Protein AF-A0A1V6LV37-F1 (afdb_monomer_lite)

Foldseek 3Di:
DKWFWDPPDDDPFKTKTADDDDDQPPERIKIWGADPVPDPDPAGTFIWYDDPNDTDDGQWGWHDDPDNQKTWTDGPVQQKIKIWGQDPVNRMIDIDIGGRDGDPPVNVVCVVCVVVD

Secondary structure (DSSP, 8-state):
-EEEE--SS--SSEEEEEEEES--SS-SEEEEEE--S-SSS--SEEEEEEETTEEPSP-EEEEE-SSTTEEEEEETTTTEEEEEEEEGGGTEEEEEEETT---S-HHHHHHHGGGG-

Organism: NCBI:txid1929488

pLDDT: mean 93.56, std 4.83, range [74.06, 97.62]

Sequence (117 aa):
MNYNLNTERLFKSTRHYDLQKGLPILSDKLNISLNQNCSKANYTYSLKIRDNNKWSKQITGLFPTYDANIFFGDTEGKKNLIIFRFLENGYKLKVYFFREFYTRKLVAFLRAFKAYY

Structure (mmCIF, N/CA/C/O backbone):
data_AF-A0A1V6LV37-F1
#
_entry.id   AF-A0A1V6LV37-F1
#
loop_
_atom_site.group_PDB
_atom_site.id
_atom_site.type_symbol
_atom_site.label_atom_id
_atom_site.label_alt_id
_atom_site.label_comp_id
_atom_site.label_asym_id
_atom_site.label_entity_id
_atom_site.label_seq_id
_atom_site.pdbx_PDB_ins_code
_atom_site.Cartn_x
_atom_site.Cartn_y
_atom_site.Cartn_z
_atom_site.occupancy
_atom_site.B_iso_or_equiv
_atom_site.auth_seq_id
_atom_site.auth_comp_id
_atom_site.auth_asym_id
_atom_site.auth_atom_id
_atom_site.pdbx_PDB_model_num
ATOM 1 N N . MET A 1 1 ? -9.274 -5.060 -3.187 1.00 95.69 1 MET A N 1
ATOM 2 C CA . MET A 1 1 ? -9.975 -3.758 -3.157 1.00 95.69 1 MET A CA 1
ATOM 3 C C . MET A 1 1 ? -9.477 -2.926 -4.324 1.00 95.69 1 MET A C 1
ATOM 5 O O . MET A 1 1 ? -8.284 -2.976 -4.603 1.00 95.69 1 MET A O 1
ATOM 9 N N . ASN A 1 2 ? -10.359 -2.209 -5.015 1.00 95.25 2 ASN A N 1
ATOM 10 C CA . ASN A 1 2 ? -10.004 -1.333 -6.131 1.00 95.25 2 ASN A CA 1
ATOM 11 C C . ASN A 1 2 ? -10.401 0.097 -5.784 1.00 95.25 2 ASN A C 1
ATOM 13 O O . ASN A 1 2 ? -11.546 0.327 -5.395 1.00 95.25 2 ASN A O 1
ATOM 17 N N . TYR A 1 3 ? -9.474 1.027 -5.962 1.00 97.19 3 TYR A N 1
ATOM 18 C CA . TYR A 1 3 ? -9.669 2.443 -5.706 1.00 97.19 3 TYR A CA 1
ATOM 19 C C . TYR A 1 3 ? -9.343 3.267 -6.954 1.00 97.19 3 TYR A C 1
ATOM 21 O O . TYR A 1 3 ? -8.479 2.881 -7.746 1.00 97.19 3 TYR A O 1
ATOM 29 N N . ASN A 1 4 ? -9.987 4.426 -7.074 1.00 96.81 4 ASN A N 1
ATOM 30 C CA . ASN A 1 4 ? -9.684 5.436 -8.086 1.00 96.81 4 ASN A CA 1
ATOM 31 C C . ASN A 1 4 ? -9.088 6.673 -7.425 1.00 96.81 4 ASN A C 1
ATOM 33 O O . ASN A 1 4 ? -9.456 7.021 -6.305 1.00 96.81 4 ASN A O 1
ATOM 37 N N . LEU A 1 5 ? -8.167 7.329 -8.123 1.00 94.56 5 LEU A N 1
ATOM 38 C CA . LEU A 1 5 ? -7.604 8.603 -7.709 1.00 94.56 5 LEU A CA 1
ATOM 39 C C . LEU A 1 5 ? -8.718 9.651 -7.633 1.00 94.56 5 LEU A C 1
ATOM 41 O O . LEU A 1 5 ? -9.456 9.853 -8.595 1.00 94.56 5 LEU A O 1
ATOM 45 N N . ASN A 1 6 ? -8.799 10.344 -6.506 1.00 93.06 6 ASN A N 1
ATOM 46 C CA . ASN A 1 6 ? -9.629 11.524 -6.360 1.00 93.06 6 ASN A CA 1
ATOM 47 C C . ASN A 1 6 ? -8.946 12.703 -7.068 1.00 93.06 6 ASN A C 1
ATOM 49 O O . ASN A 1 6 ? -7.866 13.144 -6.665 1.00 93.06 6 ASN A O 1
ATOM 53 N N . THR A 1 7 ? -9.574 13.202 -8.130 1.00 89.62 7 THR A N 1
ATOM 54 C CA . THR A 1 7 ? -9.039 14.286 -8.965 1.00 89.62 7 THR A CA 1
ATOM 55 C C . THR A 1 7 ? -9.531 15.673 -8.561 1.00 89.62 7 THR A C 1
ATOM 57 O O . THR A 1 7 ? -9.043 16.656 -9.109 1.00 89.62 7 THR A O 1
ATOM 60 N N . GLU A 1 8 ? -10.458 15.788 -7.604 1.00 86.44 8 GLU A N 1
ATOM 61 C CA . GLU A 1 8 ? -10.983 17.085 -7.148 1.00 86.44 8 GLU A CA 1
ATOM 62 C C . GLU A 1 8 ? -9.899 17.925 -6.466 1.00 86.44 8 GLU A C 1
ATOM 64 O O . GLU A 1 8 ? -9.922 19.155 -6.504 1.00 86.44 8 GLU A O 1
ATOM 69 N N . ARG A 1 9 ? -8.936 17.258 -5.818 1.00 79.31 9 ARG A N 1
ATOM 70 C CA . ARG A 1 9 ? -7.791 17.893 -5.162 1.00 79.31 9 ARG A CA 1
ATOM 71 C C . ARG A 1 9 ? -6.522 17.110 -5.445 1.00 79.31 9 ARG A C 1
ATOM 73 O O . ARG A 1 9 ? -6.224 16.116 -4.783 1.00 79.31 9 ARG A O 1
ATOM 80 N N . LEU A 1 10 ? -5.760 17.597 -6.416 1.00 81.94 10 LEU A N 1
ATOM 81 C CA . LEU A 1 10 ? -4.458 17.052 -6.772 1.00 81.94 10 LEU A CA 1
ATOM 82 C C . LEU A 1 10 ? -3.366 17.745 -5.958 1.00 81.94 10 LEU A C 1
ATOM 84 O O . LEU A 1 10 ? -3.309 18.971 -5.877 1.00 81.94 10 LEU A O 1
ATOM 88 N N . PHE A 1 11 ? -2.476 16.951 -5.371 1.00 85.62 11 PHE A N 1
ATOM 89 C CA . PHE A 1 11 ? -1.323 17.450 -4.629 1.00 85.62 11 PHE A CA 1
ATOM 90 C C . PHE A 1 11 ? -0.042 16.938 -5.277 1.00 85.62 11 PHE A C 1
ATOM 92 O O . PHE A 1 11 ? 0.012 15.814 -5.773 1.00 85.62 11 PHE A O 1
ATOM 99 N N . LYS A 1 12 ? 1.026 17.739 -5.211 1.00 85.25 12 LYS A N 1
ATOM 100 C CA . LYS A 1 12 ? 2.320 17.397 -5.823 1.00 85.25 12 LYS A CA 1
ATOM 101 C C . LYS A 1 12 ? 2.902 16.082 -5.294 1.00 85.25 12 LYS A C 1
ATOM 103 O O . LYS A 1 12 ? 3.506 15.327 -6.047 1.00 85.25 12 LYS A O 1
ATOM 108 N N . SER A 1 13 ? 2.735 15.817 -4.001 1.00 90.31 13 SER A N 1
ATOM 109 C CA . SER A 1 13 ? 3.354 14.680 -3.311 1.00 90.31 13 SER A CA 1
ATOM 110 C C . SER A 1 13 ? 2.358 13.719 -2.670 1.00 90.31 13 SER A C 1
ATOM 112 O O . SER A 1 13 ? 2.787 12.734 -2.077 1.00 90.31 13 SER A O 1
ATOM 114 N N . THR A 1 14 ? 1.052 13.966 -2.804 1.00 93.44 14 THR A N 1
ATOM 115 C CA . THR A 1 14 ? 0.002 13.184 -2.143 1.00 93.44 14 THR A CA 1
ATOM 116 C C . THR A 1 14 ? -1.095 12.828 -3.129 1.00 93.44 14 THR A C 1
ATOM 118 O O . THR A 1 14 ? -1.587 13.672 -3.873 1.00 93.44 14 THR A O 1
ATOM 121 N N . ARG A 1 15 ? -1.508 11.566 -3.102 1.00 95.19 15 ARG A N 1
ATOM 122 C CA . ARG A 1 15 ? -2.626 11.041 -3.876 1.00 95.19 15 ARG A CA 1
ATOM 123 C C . ARG A 1 15 ? -3.687 10.539 -2.911 1.00 95.19 15 ARG A C 1
ATOM 125 O O . ARG A 1 15 ? -3.391 9.740 -2.021 1.00 95.19 15 ARG A O 1
ATOM 132 N N . HIS A 1 16 ? -4.908 11.026 -3.078 1.00 96.56 16 HIS A N 1
ATOM 133 C CA . HIS A 1 16 ? -6.068 10.504 -2.368 1.00 96.56 16 HIS A CA 1
ATOM 134 C C . HIS A 1 16 ? -6.801 9.535 -3.279 1.00 96.56 16 HIS A C 1
ATOM 136 O O . HIS A 1 16 ? -6.979 9.828 -4.454 1.00 96.56 16 HIS A O 1
ATOM 142 N N . TYR A 1 17 ? -7.214 8.396 -2.744 1.00 96.94 17 TYR A N 1
ATOM 143 C CA . TYR A 1 17 ? -7.937 7.383 -3.492 1.00 96.94 17 TYR A CA 1
ATOM 144 C C . TYR A 1 17 ? -9.248 7.054 -2.794 1.00 96.94 17 TYR A C 1
ATOM 146 O O . TYR A 1 17 ? -9.253 6.846 -1.581 1.00 96.94 17 TYR A O 1
ATOM 154 N N . ASP A 1 18 ? -10.319 6.946 -3.572 1.00 97.00 18 ASP A N 1
ATOM 155 C CA . ASP A 1 18 ? -11.651 6.568 -3.108 1.00 97.00 18 ASP A CA 1
ATOM 156 C C . ASP A 1 18 ? -11.970 5.134 -3.553 1.00 97.00 18 ASP A C 1
ATOM 158 O O . ASP A 1 18 ? -11.729 4.748 -4.704 1.00 97.00 18 ASP A O 1
ATOM 162 N N . LEU A 1 19 ? -12.484 4.323 -2.628 1.00 97.19 19 LEU A N 1
ATOM 163 C CA . LEU A 1 19 ? -12.826 2.925 -2.860 1.00 97.19 19 LEU A CA 1
ATOM 164 C C . LEU A 1 19 ? -13.964 2.828 -3.876 1.00 97.19 19 LEU A C 1
ATOM 166 O O . LEU A 1 19 ? -15.025 3.411 -3.698 1.00 97.19 19 LEU A O 1
ATOM 170 N N . GLN A 1 20 ? -13.745 2.042 -4.924 1.00 97.19 20 GLN A N 1
ATOM 171 C CA . GLN A 1 20 ? -14.735 1.784 -5.970 1.00 97.19 20 GLN A CA 1
ATOM 172 C C . GLN A 1 20 ? -15.324 0.378 -5.866 1.00 97.19 20 GLN A C 1
ATOM 174 O O . GLN A 1 20 ? -16.490 0.162 -6.178 1.00 97.19 20 GLN A O 1
ATOM 179 N N . LYS A 1 21 ? -14.513 -0.612 -5.464 1.00 95.31 21 LYS A N 1
ATOM 180 C CA . LYS A 1 21 ? -14.954 -2.012 -5.380 1.00 95.31 21 LYS A CA 1
ATOM 181 C C . LYS A 1 21 ? -14.232 -2.799 -4.290 1.00 95.31 21 LYS A C 1
ATOM 183 O O . LYS A 1 21 ? -12.999 -2.811 -4.221 1.00 95.31 21 LYS A O 1
ATOM 188 N N . GLY A 1 22 ? -15.004 -3.573 -3.531 1.00 92.75 22 GLY A N 1
ATOM 189 C CA . GLY A 1 22 ? -14.534 -4.454 -2.460 1.00 92.75 22 GLY A CA 1
ATOM 190 C C . GLY A 1 22 ? -14.929 -3.945 -1.076 1.00 92.75 22 GLY A C 1
ATOM 191 O O . GLY A 1 22 ? -15.529 -2.885 -0.951 1.00 92.75 22 GLY A O 1
ATOM 192 N N . LEU A 1 23 ? -14.592 -4.714 -0.043 1.00 92.56 23 LEU A N 1
ATOM 193 C CA . LEU A 1 23 ? -14.846 -4.325 1.343 1.00 92.56 23 LEU A CA 1
ATOM 194 C C . LEU A 1 23 ? -13.799 -3.303 1.814 1.00 92.56 23 LEU A C 1
ATOM 196 O O . LEU A 1 23 ? -12.620 -3.490 1.500 1.00 92.56 23 LEU A O 1
ATOM 200 N N . PRO A 1 24 ? -14.177 -2.269 2.585 1.00 92.12 24 PRO A N 1
ATOM 201 C CA . PRO A 1 24 ? -13.256 -1.259 3.106 1.00 92.12 24 PRO A CA 1
ATOM 202 C C . PRO A 1 24 ? -12.430 -1.808 4.284 1.00 92.12 24 PRO A C 1
ATOM 204 O O . PRO A 1 24 ? -12.529 -1.320 5.401 1.00 92.12 24 PRO A O 1
ATOM 207 N N . ILE A 1 25 ? -11.608 -2.840 4.048 1.00 92.94 25 ILE A N 1
ATOM 208 C CA . ILE A 1 25 ? -10.802 -3.504 5.095 1.00 92.94 25 ILE A CA 1
ATOM 209 C C . ILE A 1 25 ? -9.848 -2.512 5.776 1.00 92.94 25 ILE A C 1
ATOM 211 O O . ILE A 1 25 ? -9.617 -2.606 6.976 1.00 92.94 25 ILE A O 1
ATOM 215 N N . LEU A 1 26 ? -9.287 -1.579 5.001 1.00 92.38 26 LEU A N 1
ATOM 216 C CA . LEU A 1 26 ? -8.456 -0.489 5.517 1.00 92.38 26 LEU A CA 1
ATOM 217 C C . LEU A 1 26 ? -9.299 0.754 5.808 1.00 92.38 26 LEU A C 1
ATOM 219 O O . LEU A 1 26 ? -9.289 1.265 6.919 1.00 92.38 26 LEU A O 1
ATOM 223 N N . SER A 1 27 ? -9.969 1.262 4.774 1.00 95.44 27 SER A N 1
ATOM 224 C CA . SER A 1 27 ? -10.879 2.409 4.790 1.00 95.44 27 SER A CA 1
ATOM 225 C C . SER A 1 27 ? -11.466 2.575 3.382 1.00 95.44 27 SER A C 1
ATOM 227 O O . SER A 1 27 ? -10.937 2.027 2.403 1.00 95.44 27 SER A O 1
ATOM 229 N N . ASP A 1 28 ? -12.557 3.327 3.282 1.00 96.06 28 ASP A N 1
ATOM 230 C CA . ASP A 1 28 ? -13.132 3.818 2.031 1.00 96.06 28 ASP A CA 1
ATOM 231 C C . ASP A 1 28 ? -12.207 4.818 1.322 1.00 96.06 28 ASP A C 1
ATOM 233 O O . ASP A 1 28 ? -12.230 4.908 0.096 1.00 96.06 28 ASP A O 1
ATOM 237 N N . LYS A 1 29 ? -11.346 5.521 2.069 1.00 96.62 29 LYS A N 1
ATOM 238 C CA . LYS A 1 29 ? -10.412 6.511 1.529 1.00 96.62 29 LYS A CA 1
ATOM 239 C C . LYS A 1 29 ? -8.984 6.255 1.970 1.00 96.62 29 LYS A C 1
ATOM 241 O O . LYS A 1 29 ? -8.679 6.129 3.158 1.00 96.62 29 LYS A O 1
ATOM 246 N N . LEU A 1 30 ? -8.078 6.262 0.999 1.00 97.12 30 LEU A N 1
ATOM 247 C CA . LEU A 1 30 ? -6.646 6.116 1.230 1.00 97.12 30 LEU A CA 1
ATOM 248 C C . LEU A 1 30 ? -5.913 7.404 0.885 1.00 97.12 30 LEU A C 1
ATOM 250 O O . LEU A 1 30 ? -6.206 8.065 -0.108 1.00 97.12 30 LEU A O 1
ATOM 254 N N . ASN A 1 31 ? -4.908 7.723 1.686 1.00 97.06 31 ASN A N 1
ATOM 255 C CA . ASN A 1 31 ? -3.933 8.756 1.395 1.00 97.06 31 ASN A CA 1
ATOM 256 C C . ASN A 1 31 ? -2.568 8.087 1.230 1.00 97.06 31 ASN A C 1
ATOM 258 O O . ASN A 1 31 ? -2.079 7.410 2.137 1.00 97.06 31 ASN A O 1
ATOM 262 N N . ILE A 1 32 ? -1.991 8.266 0.044 1.00 96.69 32 ILE A N 1
ATOM 263 C CA . ILE A 1 32 ? -0.659 7.792 -0.309 1.00 96.69 32 ILE A CA 1
ATOM 264 C C . ILE A 1 32 ? 0.198 9.014 -0.604 1.00 96.69 32 ILE A C 1
ATOM 266 O O . ILE A 1 32 ? -0.016 9.702 -1.603 1.00 96.69 32 ILE A O 1
ATOM 270 N N . SER A 1 33 ? 1.177 9.279 0.253 1.00 95.19 33 SER A N 1
ATOM 271 C CA . SER A 1 33 ? 2.078 10.425 0.116 1.00 95.19 33 SER A CA 1
ATOM 272 C C . SER A 1 33 ? 3.523 9.984 -0.063 1.00 95.19 33 SER A C 1
ATOM 274 O O . SER A 1 33 ? 3.950 9.041 0.593 1.00 95.19 33 SER A O 1
ATOM 276 N N . LEU A 1 34 ? 4.298 10.672 -0.898 1.00 93.75 34 LEU A N 1
ATOM 277 C CA . LEU A 1 34 ? 5.740 10.445 -1.025 1.00 93.75 34 LEU A CA 1
ATOM 278 C C . LEU A 1 34 ? 6.449 10.643 0.321 1.00 93.75 34 LEU A C 1
ATOM 280 O O . LEU A 1 34 ? 6.165 11.600 1.046 1.00 93.75 34 LEU A O 1
ATOM 284 N N . ASN A 1 35 ? 7.399 9.760 0.631 1.00 91.69 35 ASN A N 1
ATOM 285 C CA . ASN A 1 35 ? 8.321 9.962 1.739 1.00 91.69 35 ASN A CA 1
ATOM 286 C C . ASN A 1 35 ? 9.289 11.101 1.393 1.00 91.69 35 ASN A C 1
ATOM 288 O O . ASN A 1 35 ? 10.072 10.990 0.456 1.00 91.69 35 ASN A O 1
ATOM 292 N N . GLN A 1 36 ? 9.249 12.193 2.152 1.00 85.44 36 GLN A N 1
ATOM 293 C CA . GLN A 1 36 ? 10.132 13.351 1.963 1.00 85.44 36 GLN A CA 1
ATOM 294 C C . GLN A 1 36 ? 11.368 13.267 2.873 1.00 85.44 36 GLN A C 1
ATOM 296 O O . GLN A 1 36 ? 11.815 14.273 3.413 1.00 85.44 36 GLN A O 1
ATOM 301 N N . ASN A 1 37 ? 11.883 12.052 3.102 1.00 81.94 37 ASN A N 1
ATOM 302 C CA . ASN A 1 37 ? 12.970 11.757 4.046 1.00 81.94 37 ASN A CA 1
ATOM 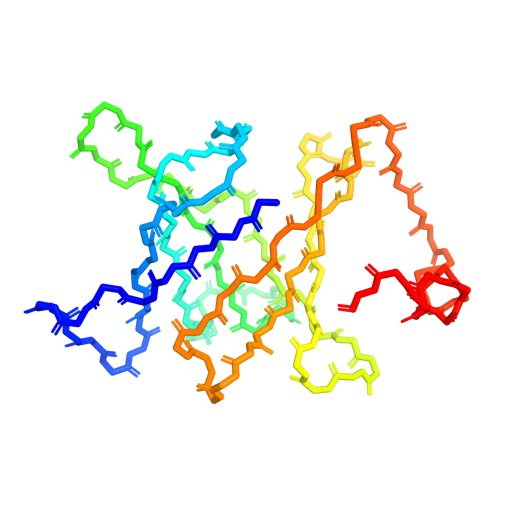303 C C . ASN A 1 37 ? 12.683 12.187 5.498 1.00 81.94 37 ASN A C 1
ATOM 305 O O . ASN A 1 37 ? 13.599 12.382 6.293 1.00 81.94 37 ASN A O 1
ATOM 309 N N . CYS A 1 38 ? 11.405 12.297 5.875 1.00 77.56 38 CYS A N 1
ATOM 310 C CA . CYS A 1 38 ? 11.008 12.581 7.258 1.00 77.56 38 CYS A CA 1
ATOM 311 C C . CYS A 1 38 ? 11.176 11.359 8.179 1.00 77.56 38 CYS A C 1
ATOM 313 O O . CYS A 1 38 ? 11.125 11.492 9.400 1.00 77.56 38 CYS A O 1
ATOM 315 N N . SER A 1 39 ? 11.346 10.166 7.604 1.00 79.88 39 SER A N 1
ATOM 316 C CA . SER A 1 39 ? 11.636 8.927 8.321 1.00 79.88 39 SER A CA 1
ATOM 317 C C . SER A 1 39 ? 12.984 8.367 7.888 1.00 79.88 39 SER A C 1
ATOM 319 O O . SER A 1 39 ? 13.335 8.428 6.713 1.00 79.88 39 SER A O 1
ATOM 321 N N . LYS A 1 40 ? 13.705 7.751 8.834 1.00 83.25 40 LYS A N 1
ATOM 322 C CA . LYS A 1 40 ? 14.941 6.997 8.559 1.00 83.25 40 LYS A CA 1
ATOM 323 C C . LYS A 1 40 ? 14.687 5.686 7.798 1.00 83.25 40 LYS A C 1
ATOM 325 O O . LYS A 1 40 ? 15.635 5.042 7.366 1.00 83.25 40 LYS A O 1
ATOM 330 N N . ALA A 1 41 ? 13.430 5.252 7.684 1.00 84.56 41 ALA A N 1
ATOM 331 C CA . ALA A 1 41 ? 13.069 4.045 6.953 1.00 84.56 41 ALA A CA 1
ATOM 332 C C . ALA A 1 41 ? 12.975 4.305 5.438 1.00 84.56 41 ALA A C 1
ATOM 334 O O . ALA A 1 41 ? 12.330 5.254 4.995 1.00 84.56 41 ALA A O 1
ATOM 335 N N . ASN A 1 42 ? 13.552 3.397 4.648 1.00 89.12 42 ASN A N 1
ATOM 336 C CA . ASN A 1 42 ? 13.663 3.488 3.186 1.00 89.12 42 ASN A CA 1
ATOM 337 C C . ASN A 1 42 ? 12.387 3.051 2.437 1.00 89.12 42 ASN A C 1
ATOM 339 O O . ASN A 1 42 ? 12.443 2.212 1.539 1.00 89.12 42 ASN A O 1
ATOM 343 N N . TYR A 1 43 ? 11.225 3.581 2.820 1.00 94.62 43 TYR A N 1
ATOM 344 C CA . TYR A 1 43 ? 9.980 3.398 2.065 1.00 94.62 43 TYR A CA 1
ATOM 345 C C . TYR A 1 43 ? 9.759 4.555 1.082 1.00 94.62 43 TYR A C 1
ATOM 347 O O . TYR A 1 43 ? 10.191 5.682 1.329 1.00 94.62 43 TYR A O 1
ATOM 355 N N . THR A 1 44 ? 9.045 4.288 -0.015 1.00 95.75 44 THR A N 1
ATOM 356 C CA . THR A 1 44 ? 8.752 5.280 -1.064 1.00 95.75 44 THR A CA 1
ATOM 357 C C . THR A 1 44 ? 7.519 6.110 -0.732 1.00 95.75 44 THR A C 1
ATOM 359 O O . THR A 1 44 ? 7.526 7.327 -0.918 1.00 95.75 44 THR A O 1
ATOM 362 N N . TYR A 1 45 ? 6.468 5.473 -0.211 1.00 96.44 45 TYR A N 1
ATOM 363 C CA . TYR A 1 45 ? 5.223 6.157 0.143 1.00 96.44 45 TYR A CA 1
ATOM 364 C C . TYR A 1 45 ? 4.800 5.876 1.582 1.00 96.44 45 TYR A C 1
ATOM 366 O O . TYR A 1 45 ? 5.015 4.786 2.093 1.00 96.44 45 TYR A O 1
ATOM 374 N N . SER A 1 46 ? 4.143 6.828 2.228 1.00 95.75 46 SER A N 1
ATOM 375 C CA . SER A 1 46 ? 3.413 6.621 3.477 1.00 95.75 46 SER A CA 1
ATOM 376 C C . SER A 1 46 ? 1.950 6.322 3.171 1.00 95.75 46 SER A C 1
ATOM 378 O O . SER A 1 46 ? 1.338 7.022 2.364 1.00 95.75 46 SER A O 1
ATOM 380 N N . LEU A 1 47 ? 1.378 5.335 3.863 1.00 96.44 47 LEU A N 1
ATOM 381 C CA . LEU A 1 47 ? -0.056 5.055 3.845 1.00 96.44 47 LEU A CA 1
ATOM 382 C C . LEU A 1 47 ? -0.741 5.658 5.075 1.00 96.44 47 LEU A C 1
ATOM 384 O O . LEU A 1 47 ? -0.337 5.400 6.214 1.00 96.44 47 LEU A O 1
ATOM 388 N N . LYS A 1 48 ? -1.827 6.395 4.846 1.00 96.69 48 LYS A N 1
ATOM 389 C CA . LYS A 1 48 ? -2.792 6.822 5.867 1.00 96.69 48 LYS A CA 1
ATOM 390 C C . LYS A 1 48 ? -4.204 6.448 5.421 1.00 96.69 48 LYS A C 1
ATOM 392 O O . LYS A 1 48 ? -4.489 6.418 4.224 1.00 96.69 48 LYS A O 1
ATOM 397 N N . ILE A 1 49 ? -5.082 6.200 6.384 1.00 96.56 49 ILE A N 1
ATOM 398 C CA . ILE A 1 49 ? -6.506 5.943 6.143 1.00 96.56 49 ILE A CA 1
ATOM 399 C C . ILE A 1 49 ? -7.344 7.094 6.677 1.00 96.56 49 ILE A C 1
ATOM 401 O O . ILE A 1 49 ? -6.869 7.904 7.481 1.00 96.56 49 ILE A O 1
ATOM 405 N N . ARG A 1 50 ? -8.596 7.170 6.233 1.00 95.06 50 ARG A N 1
ATOM 406 C CA . ARG A 1 50 ? -9.575 8.067 6.835 1.00 95.06 50 ARG A CA 1
ATOM 407 C C . ARG A 1 50 ? -10.204 7.388 8.049 1.00 95.06 50 ARG A C 1
ATOM 409 O O . ARG A 1 50 ? -10.759 6.303 7.928 1.00 95.06 50 ARG A O 1
ATOM 416 N N . ASP A 1 51 ? -10.118 8.048 9.196 1.00 90.75 51 ASP A N 1
ATOM 417 C CA . ASP A 1 51 ? -10.728 7.636 10.458 1.00 90.75 51 ASP A CA 1
ATOM 418 C C . ASP A 1 51 ? -11.493 8.832 11.043 1.00 90.75 51 ASP A C 1
ATOM 420 O O . ASP A 1 51 ? -10.922 9.912 11.213 1.00 90.75 51 ASP A O 1
ATOM 424 N N . ASN A 1 52 ? -12.800 8.675 11.276 1.00 88.00 52 ASN A N 1
ATOM 425 C CA . ASN A 1 52 ? -13.680 9.708 11.840 1.00 88.00 52 ASN A CA 1
ATOM 426 C C . ASN A 1 52 ? -13.501 11.105 11.206 1.00 88.00 52 ASN A C 1
ATOM 428 O O . ASN A 1 52 ? -13.327 12.118 11.884 1.00 88.00 52 ASN A O 1
ATOM 432 N N . ASN A 1 53 ? -13.506 11.157 9.869 1.00 88.88 53 ASN A N 1
ATOM 433 C CA . ASN A 1 53 ? -13.308 12.372 9.068 1.00 88.88 53 ASN A CA 1
ATOM 434 C C . ASN A 1 53 ? -11.937 13.069 9.243 1.00 88.88 53 ASN A C 1
ATOM 436 O O . ASN A 1 53 ? -11.747 14.209 8.816 1.00 88.88 53 ASN A O 1
ATOM 440 N N . LYS A 1 54 ? -10.942 12.388 9.808 1.00 94.38 54 LYS A N 1
ATOM 441 C CA . LYS A 1 54 ? -9.550 12.845 9.880 1.00 94.38 54 LYS A CA 1
ATOM 442 C C . LYS A 1 54 ? -8.639 11.827 9.202 1.00 94.38 54 LYS A C 1
ATOM 444 O O . LYS A 1 54 ? -8.978 10.658 9.057 1.00 94.38 54 LYS A O 1
ATOM 449 N N . TRP A 1 55 ? -7.487 12.278 8.713 1.00 95.44 55 TRP A N 1
ATOM 450 C CA . TRP A 1 55 ? -6.455 11.347 8.258 1.00 95.44 55 TRP A CA 1
ATOM 451 C C . TRP A 1 55 ? -5.734 10.777 9.476 1.00 95.44 55 TRP A C 1
ATOM 453 O O . TRP A 1 55 ? -5.319 11.536 10.354 1.00 95.44 55 TRP A O 1
ATOM 463 N N . SER A 1 56 ? -5.575 9.458 9.517 1.00 95.44 56 SER A N 1
ATOM 464 C CA . SER A 1 56 ? -4.847 8.775 10.579 1.00 95.44 56 SER A CA 1
ATOM 465 C C . SER A 1 56 ? -3.374 9.204 10.623 1.00 95.44 56 SER A C 1
ATOM 467 O O . SER A 1 56 ? -2.827 9.808 9.689 1.00 95.44 56 SER A O 1
ATOM 469 N N . LYS A 1 57 ? -2.671 8.799 11.686 1.00 93.38 57 LYS A N 1
ATOM 470 C CA . LYS A 1 57 ? -1.206 8.688 11.617 1.00 93.38 57 LYS A CA 1
ATOM 471 C C . LYS A 1 57 ? -0.819 7.692 10.516 1.00 93.38 57 LYS A C 1
ATOM 473 O O . LYS A 1 57 ? -1.653 6.916 10.045 1.00 93.38 57 LYS A O 1
ATOM 478 N N . GLN A 1 58 ? 0.440 7.734 10.083 1.00 93.69 58 GLN A N 1
ATOM 479 C CA . GLN A 1 58 ? 0.948 6.747 9.132 1.00 93.69 58 GLN A CA 1
ATOM 480 C C . GLN A 1 58 ? 0.730 5.342 9.694 1.00 93.69 58 GLN A C 1
ATOM 482 O O . GLN A 1 58 ? 1.196 5.040 10.788 1.00 93.69 58 GLN A O 1
ATOM 487 N N . ILE A 1 59 ? 0.024 4.512 8.932 1.00 93.75 59 ILE A N 1
ATOM 488 C CA . ILE A 1 59 ? -0.219 3.115 9.288 1.00 93.75 59 ILE A CA 1
ATOM 489 C C . ILE A 1 59 ? 1.000 2.282 8.928 1.00 93.75 59 ILE A C 1
ATOM 491 O O . ILE A 1 59 ? 1.450 1.459 9.715 1.00 93.75 59 ILE A O 1
ATOM 495 N N . THR A 1 60 ? 1.536 2.502 7.727 1.00 95.44 60 THR A N 1
ATOM 496 C CA . THR A 1 60 ? 2.696 1.768 7.234 1.00 95.44 60 THR A CA 1
ATOM 497 C C . THR A 1 60 ? 3.424 2.543 6.144 1.00 95.44 60 THR A C 1
ATOM 499 O O . THR A 1 60 ? 2.869 3.463 5.534 1.00 95.44 60 THR A O 1
ATOM 502 N N . GLY A 1 61 ? 4.692 2.198 5.937 1.00 95.75 61 GLY A N 1
ATOM 503 C CA . GLY A 1 61 ? 5.448 2.606 4.759 1.00 95.75 61 GLY A CA 1
ATOM 504 C C . GLY A 1 61 ? 5.230 1.599 3.631 1.00 95.75 61 GLY A C 1
ATOM 505 O O . GLY A 1 61 ? 5.170 0.397 3.873 1.00 95.75 61 GLY A O 1
ATOM 506 N N . LEU A 1 62 ? 5.111 2.088 2.403 1.00 96.81 62 LEU A N 1
ATOM 507 C CA . LEU A 1 62 ? 5.047 1.284 1.192 1.00 96.81 62 LEU A CA 1
ATOM 508 C C . LEU A 1 62 ? 6.440 1.212 0.575 1.00 96.81 62 LEU A C 1
ATOM 510 O O . LEU A 1 62 ? 6.981 2.207 0.080 1.00 96.81 62 LEU A O 1
ATOM 514 N N . PHE A 1 63 ? 7.017 0.024 0.636 1.00 96.50 63 PHE A N 1
ATOM 515 C CA . PHE A 1 63 ? 8.339 -0.288 0.125 1.00 96.50 63 PHE A CA 1
ATOM 516 C C . PHE A 1 63 ? 8.240 -0.759 -1.328 1.00 96.50 63 PHE A C 1
ATOM 518 O O . PHE A 1 63 ? 7.298 -1.485 -1.669 1.00 96.50 63 PHE A O 1
ATOM 525 N N . PRO A 1 64 ? 9.187 -0.357 -2.189 1.00 96.31 64 PRO A N 1
ATOM 526 C CA . PRO A 1 64 ? 9.206 -0.789 -3.576 1.00 96.31 64 PRO A CA 1
ATOM 527 C C . PRO A 1 64 ? 9.501 -2.287 -3.667 1.00 96.31 64 PRO A C 1
ATOM 529 O O . PRO A 1 64 ? 10.148 -2.876 -2.797 1.00 96.31 64 PRO A O 1
ATOM 532 N N . THR A 1 65 ? 9.031 -2.904 -4.744 1.00 95.75 65 THR A N 1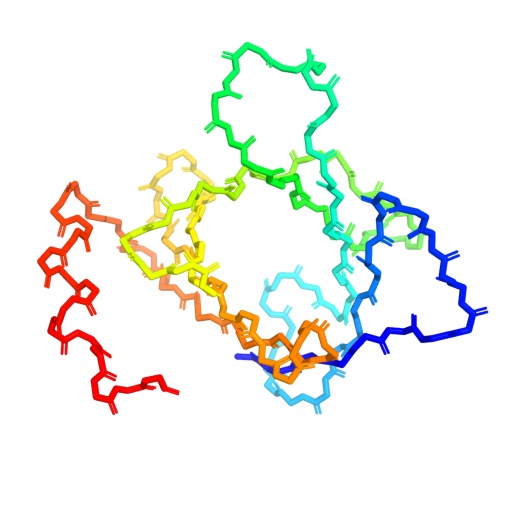
ATOM 533 C CA . THR A 1 65 ? 9.379 -4.283 -5.094 1.00 95.75 65 THR A CA 1
ATOM 534 C C . THR A 1 65 ? 10.231 -4.302 -6.364 1.00 95.75 65 THR A C 1
ATOM 536 O O . THR A 1 65 ? 10.682 -3.261 -6.836 1.00 95.75 65 THR A O 1
ATOM 539 N N . TYR A 1 66 ? 10.475 -5.488 -6.924 1.00 94.56 66 TYR A N 1
ATOM 540 C CA . TYR A 1 66 ? 11.140 -5.609 -8.224 1.00 94.56 66 TYR A CA 1
ATOM 541 C C . TYR A 1 66 ? 10.278 -5.084 -9.387 1.00 94.56 66 TYR A C 1
ATOM 543 O O . TYR A 1 66 ? 10.807 -4.835 -10.465 1.00 94.56 66 TYR A O 1
ATOM 551 N N . ASP A 1 67 ? 8.962 -4.960 -9.195 1.00 94.25 67 ASP A N 1
ATOM 552 C CA . ASP A 1 67 ? 8.048 -4.347 -10.156 1.00 94.25 67 ASP A CA 1
ATOM 553 C C . ASP A 1 67 ? 7.799 -2.897 -9.725 1.00 94.25 67 ASP A C 1
ATOM 555 O O . ASP A 1 67 ? 7.353 -2.640 -8.604 1.00 94.25 67 ASP A O 1
ATOM 559 N N . ALA A 1 68 ? 8.086 -1.952 -10.621 1.00 94.75 68 ALA A N 1
ATOM 560 C CA . ALA A 1 68 ? 8.000 -0.517 -10.358 1.00 94.75 68 ALA A CA 1
ATOM 561 C C . ALA A 1 68 ? 6.584 -0.03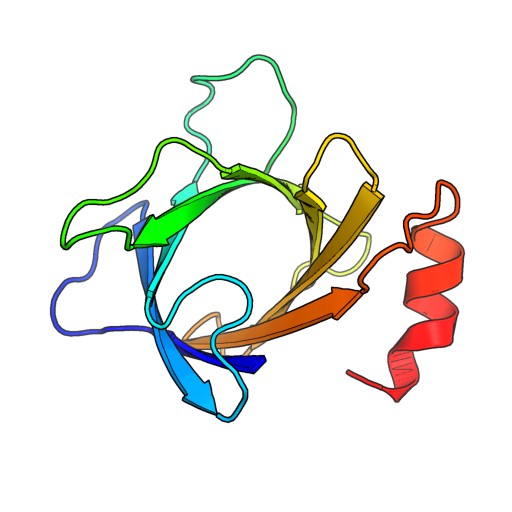5 -9.996 1.00 94.75 68 ALA A C 1
ATOM 563 O O . ALA A 1 68 ? 6.430 1.026 -9.395 1.00 94.75 68 ALA A O 1
ATOM 564 N N . ASN A 1 69 ? 5.549 -0.803 -10.345 1.00 95.56 69 ASN A N 1
ATOM 565 C CA . ASN A 1 69 ? 4.161 -0.480 -10.033 1.00 95.56 69 ASN A CA 1
ATOM 566 C C . ASN A 1 69 ? 3.654 -1.177 -8.769 1.00 95.56 69 ASN A C 1
ATOM 568 O O . ASN A 1 69 ? 2.525 -0.911 -8.349 1.00 95.56 69 ASN A O 1
ATOM 572 N N . ILE A 1 70 ? 4.445 -2.075 -8.176 1.00 96.69 70 ILE A N 1
ATOM 573 C CA . ILE A 1 70 ? 4.041 -2.872 -7.021 1.00 96.69 70 ILE A CA 1
ATOM 574 C C . ILE A 1 70 ? 4.850 -2.468 -5.799 1.00 96.69 70 ILE A C 1
ATOM 576 O O . ILE A 1 70 ? 6.081 -2.493 -5.784 1.00 96.69 70 ILE A O 1
ATOM 580 N N . PHE A 1 71 ? 4.116 -2.164 -4.740 1.00 97.50 71 PHE A N 1
ATOM 581 C CA . PHE A 1 71 ? 4.644 -1.808 -3.440 1.00 97.50 71 PHE A CA 1
ATOM 582 C C . PHE A 1 71 ? 4.019 -2.703 -2.384 1.00 97.50 71 PHE A C 1
ATOM 584 O O . PHE A 1 71 ? 2.911 -3.216 -2.556 1.00 97.50 71 PHE A O 1
ATOM 591 N N . PHE A 1 72 ? 4.713 -2.877 -1.272 1.00 97.50 72 PHE A N 1
ATOM 592 C CA . PHE A 1 72 ? 4.196 -3.648 -0.154 1.00 97.50 72 PHE A CA 1
ATOM 593 C C . PHE A 1 72 ? 4.361 -2.892 1.154 1.00 97.50 72 PHE A C 1
ATOM 595 O O . PHE A 1 72 ? 5.263 -2.073 1.311 1.00 97.50 72 PHE A O 1
ATOM 602 N N . GLY A 1 73 ? 3.490 -3.202 2.098 1.00 96.88 73 GLY A N 1
ATOM 603 C CA . GLY A 1 73 ? 3.596 -2.767 3.478 1.00 96.88 73 GLY A CA 1
ATOM 604 C C . GLY A 1 73 ? 3.016 -3.830 4.394 1.00 96.88 73 GLY A C 1
ATOM 605 O O . GLY A 1 73 ? 2.568 -4.892 3.952 1.00 96.88 73 GLY A O 1
ATOM 606 N N . ASP A 1 74 ? 3.008 -3.528 5.679 1.00 96.44 74 ASP A N 1
ATOM 607 C CA . ASP A 1 74 ? 2.458 -4.405 6.701 1.00 96.44 74 ASP A CA 1
ATOM 608 C C . ASP A 1 74 ? 1.616 -3.650 7.720 1.00 96.44 74 ASP A C 1
ATOM 610 O O . ASP A 1 74 ? 1.701 -2.429 7.839 1.00 96.44 74 ASP A O 1
ATOM 614 N N . THR A 1 75 ? 0.791 -4.390 8.452 1.00 95.06 75 THR A N 1
ATOM 615 C CA . THR A 1 75 ? 0.037 -3.870 9.600 1.00 95.06 75 THR A CA 1
ATOM 616 C C . THR A 1 75 ? 0.202 -4.791 10.795 1.00 95.06 75 THR A C 1
ATOM 618 O O . THR A 1 75 ? 0.541 -5.969 10.639 1.00 95.06 75 THR A O 1
ATOM 621 N N . GLU A 1 76 ? -0.036 -4.236 11.988 1.00 93.19 76 GLU A N 1
ATOM 622 C CA . GLU A 1 76 ? 0.066 -4.959 13.263 1.00 93.19 76 GLU A CA 1
ATOM 623 C C . GLU A 1 76 ? 1.440 -5.635 13.450 1.00 93.19 76 GLU A C 1
ATOM 625 O O . GLU A 1 76 ? 1.535 -6.756 13.936 1.00 93.19 76 GLU A O 1
ATOM 630 N N . GLY A 1 77 ? 2.521 -4.966 13.028 1.00 90.44 77 GLY A N 1
ATOM 631 C CA . GLY A 1 77 ? 3.889 -5.456 13.213 1.00 90.44 77 GLY A CA 1
ATOM 632 C C . GLY A 1 77 ? 4.185 -6.732 12.424 1.00 90.44 77 GLY A C 1
ATOM 633 O O . GLY A 1 77 ? 4.609 -7.729 13.003 1.00 90.44 77 GLY A O 1
ATOM 634 N N . LYS A 1 78 ? 3.996 -6.698 11.098 1.00 94.19 78 LYS A N 1
ATOM 635 C CA . LYS A 1 78 ? 4.176 -7.847 10.191 1.00 94.19 78 LYS A CA 1
ATOM 636 C C . LYS A 1 78 ? 3.231 -9.017 10.463 1.00 94.19 78 LYS A C 1
ATOM 638 O O . LYS A 1 78 ? 3.570 -10.155 10.153 1.00 94.19 78 LYS A O 1
ATOM 643 N N . LYS A 1 79 ? 2.040 -8.756 11.001 1.00 96.56 79 LYS A N 1
ATOM 644 C CA . LYS A 1 79 ? 0.983 -9.772 11.100 1.00 96.56 79 LYS A CA 1
ATOM 645 C C . LYS A 1 79 ? 0.228 -9.923 9.783 1.00 96.56 79 LYS A C 1
ATOM 647 O O . LYS A 1 79 ? -0.034 -11.040 9.354 1.00 96.56 79 LYS A O 1
ATOM 652 N N . ASN A 1 80 ? -0.094 -8.805 9.130 1.00 97.62 80 ASN A N 1
ATOM 653 C CA . ASN A 1 80 ? -0.772 -8.808 7.834 1.00 97.62 80 ASN A CA 1
ATOM 654 C C . ASN A 1 80 ? 0.125 -8.187 6.761 1.00 97.62 80 ASN A C 1
ATOM 656 O O . ASN A 1 80 ? 0.733 -7.138 6.987 1.00 97.62 80 ASN A O 1
ATOM 660 N N . LEU A 1 81 ? 0.152 -8.795 5.580 1.00 97.62 81 LEU A N 1
ATOM 661 C CA . LEU A 1 81 ? 0.791 -8.264 4.381 1.00 97.62 81 LEU A CA 1
ATOM 662 C C . LEU A 1 81 ? -0.225 -7.471 3.563 1.00 97.62 81 LEU A C 1
ATOM 664 O O . LEU A 1 81 ? -1.353 -7.915 3.335 1.00 97.62 81 LEU A O 1
ATOM 668 N N . ILE A 1 82 ? 0.206 -6.321 3.054 1.00 97.31 82 ILE A N 1
ATOM 669 C CA . ILE A 1 82 ? -0.575 -5.522 2.118 1.00 97.31 82 ILE A CA 1
ATOM 670 C C . ILE A 1 82 ? 0.252 -5.290 0.862 1.00 97.31 82 ILE A C 1
ATOM 672 O O . ILE A 1 82 ? 1.406 -4.875 0.942 1.00 97.31 82 ILE A O 1
ATOM 676 N N . ILE A 1 83 ? -0.349 -5.539 -0.298 1.00 97.50 83 ILE A N 1
ATOM 677 C CA . ILE A 1 83 ? 0.250 -5.267 -1.604 1.00 97.50 83 ILE A CA 1
ATOM 678 C C 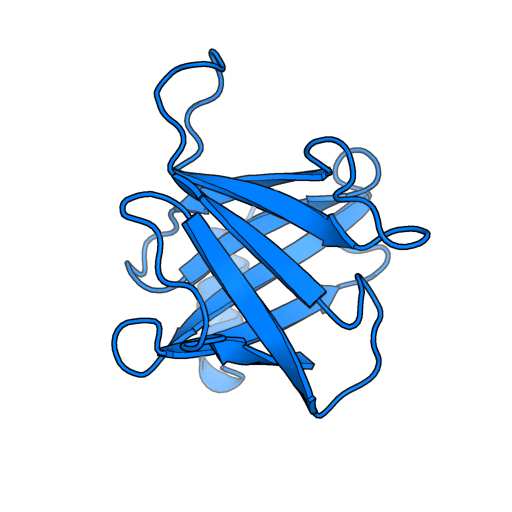. ILE A 1 83 ? -0.574 -4.200 -2.310 1.00 97.50 83 ILE A C 1
ATOM 680 O O . ILE A 1 83 ? -1.791 -4.321 -2.441 1.00 97.50 83 ILE A O 1
ATOM 684 N N . PHE A 1 84 ? 0.116 -3.185 -2.808 1.00 97.38 84 PHE A N 1
ATOM 685 C CA . PHE A 1 84 ? -0.427 -2.091 -3.592 1.00 97.38 84 PHE A CA 1
ATOM 686 C C . PHE A 1 84 ? 0.099 -2.198 -5.014 1.00 9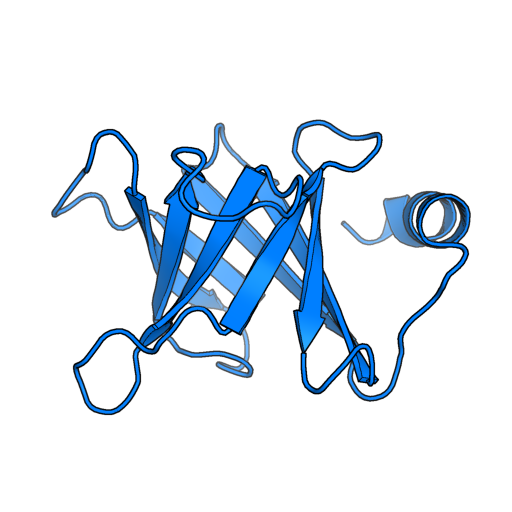7.38 84 PHE A C 1
ATOM 688 O O . PHE A 1 84 ? 1.307 -2.261 -5.221 1.00 97.38 84 PHE A O 1
ATOM 695 N N . ARG A 1 85 ? -0.803 -2.186 -5.992 1.00 97.06 85 ARG A N 1
ATOM 696 C CA . ARG A 1 85 ? -0.467 -2.104 -7.411 1.00 97.06 85 ARG A CA 1
ATOM 697 C C . ARG A 1 85 ? -1.049 -0.826 -7.991 1.00 97.06 85 ARG A C 1
ATOM 699 O O . ARG A 1 85 ? -2.272 -0.679 -8.053 1.00 97.06 85 ARG A O 1
ATOM 706 N N . PHE A 1 86 ? -0.177 0.075 -8.423 1.00 96.50 86 PHE A N 1
ATOM 707 C CA . PHE A 1 86 ? -0.569 1.238 -9.207 1.00 96.50 86 PHE A CA 1
ATOM 708 C C . PHE A 1 86 ? -0.851 0.804 -10.645 1.00 96.50 86 PHE A C 1
ATOM 710 O O . PHE A 1 86 ? -0.113 0.021 -11.238 1.00 96.50 86 PHE A O 1
ATOM 717 N N . LEU A 1 87 ? -1.956 1.290 -11.190 1.00 95.94 87 LEU A N 1
ATOM 718 C CA . LEU A 1 87 ? -2.441 0.992 -12.531 1.00 95.94 87 LEU A CA 1
ATOM 719 C C . LEU A 1 87 ? -2.753 2.310 -13.234 1.00 95.94 87 LEU A C 1
ATOM 721 O O . LEU A 1 87 ? -3.035 3.310 -12.571 1.00 95.94 87 LEU A O 1
ATOM 725 N N . GLU A 1 88 ? -2.712 2.311 -14.567 1.00 95.12 88 GLU A N 1
ATOM 726 C CA . GLU A 1 88 ? -3.056 3.488 -15.382 1.00 95.12 88 GLU A CA 1
ATOM 727 C C . GLU A 1 88 ? -2.285 4.736 -14.921 1.00 95.12 88 GLU A C 1
ATOM 729 O O . GLU A 1 88 ? -2.868 5.741 -14.532 1.00 95.12 88 GLU A O 1
ATOM 734 N N . ASN A 1 89 ? -0.951 4.637 -14.851 1.00 90.75 89 ASN A N 1
ATOM 735 C CA . ASN A 1 89 ? -0.063 5.700 -14.351 1.00 90.75 89 ASN A CA 1
ATOM 736 C C . ASN A 1 89 ? -0.397 6.191 -12.924 1.00 90.75 89 ASN A C 1
ATOM 738 O O . ASN A 1 89 ? -0.022 7.287 -12.505 1.00 90.75 89 ASN A O 1
ATOM 742 N N . GLY A 1 90 ? -1.076 5.346 -12.145 1.00 91.00 90 GLY A N 1
ATOM 743 C CA . GLY A 1 90 ? -1.504 5.623 -10.782 1.00 91.00 90 GLY A CA 1
ATOM 744 C C . GLY A 1 90 ? -2.851 6.335 -10.668 1.00 91.00 90 GLY A C 1
ATOM 745 O O . GLY A 1 90 ? -3.156 6.826 -9.588 1.00 91.00 90 GLY A O 1
ATOM 746 N N . TYR A 1 91 ? -3.662 6.381 -11.728 1.00 95.12 91 TYR A N 1
ATOM 747 C CA . TYR A 1 91 ? -5.078 6.753 -11.610 1.00 95.12 91 TYR A CA 1
ATOM 748 C C . TYR A 1 91 ? -5.898 5.675 -10.903 1.00 95.12 91 TYR A C 1
ATOM 750 O O . TYR A 1 91 ? -6.868 5.985 -10.214 1.00 95.12 91 TYR A O 1
ATOM 758 N N . LYS A 1 92 ? -5.496 4.408 -11.037 1.00 96.94 92 LYS A N 1
ATOM 759 C CA . LYS A 1 92 ? -6.132 3.280 -10.361 1.00 96.94 92 LYS A CA 1
ATOM 760 C C . LYS A 1 92 ? -5.171 2.637 -9.379 1.00 96.94 92 LYS A C 1
ATOM 762 O O . LYS A 1 92 ? -3.967 2.540 -9.620 1.00 96.94 92 LYS A O 1
ATOM 767 N N . LEU A 1 93 ? -5.724 2.164 -8.273 1.00 97.19 93 LEU A N 1
ATOM 768 C CA . LEU A 1 93 ? -4.979 1.488 -7.226 1.00 97.19 93 LEU A CA 1
ATOM 769 C C . LEU A 1 93 ? -5.686 0.194 -6.846 1.00 97.19 93 LEU A C 1
ATOM 771 O O . LEU A 1 93 ? -6.819 0.199 -6.364 1.00 97.19 93 LEU A O 1
ATOM 775 N N . LYS A 1 94 ? -4.997 -0.928 -7.031 1.00 97.25 94 LYS A N 1
ATOM 776 C CA . LYS A 1 94 ? -5.469 -2.236 -6.583 1.00 97.25 94 LYS A CA 1
ATOM 777 C C . LYS A 1 94 ? -4.727 -2.620 -5.310 1.00 97.25 94 LYS A C 1
ATOM 779 O O . LYS A 1 94 ? -3.499 -2.619 -5.281 1.00 97.25 94 LYS A O 1
ATOM 784 N N . VAL A 1 95 ? -5.479 -2.930 -4.260 1.00 97.38 95 VAL A N 1
ATOM 785 C CA . VAL A 1 95 ? -4.952 -3.283 -2.938 1.00 97.38 95 VAL A CA 1
ATOM 786 C C . VAL A 1 95 ? -5.355 -4.710 -2.595 1.00 97.38 95 VAL A C 1
ATOM 788 O O . VAL A 1 95 ? -6.547 -5.043 -2.579 1.00 97.38 95 VAL A O 1
ATOM 791 N N . TYR A 1 96 ? -4.362 -5.540 -2.298 1.00 97.06 96 TYR A N 1
ATOM 792 C CA . TYR A 1 96 ? -4.525 -6.898 -1.789 1.00 97.06 96 TYR A CA 1
ATOM 793 C C . TYR A 1 96 ? -4.148 -6.911 -0.316 1.00 97.06 96 TYR A C 1
ATOM 795 O O . TYR A 1 96 ? -3.061 -6.463 0.045 1.00 97.06 96 TYR A O 1
ATOM 803 N N . PHE A 1 97 ? -5.045 -7.414 0.522 1.00 96.88 97 PHE A N 1
ATOM 804 C CA . PHE A 1 97 ? -4.842 -7.506 1.960 1.00 96.88 97 PHE A CA 1
ATOM 805 C C . PHE A 1 97 ? -4.863 -8.977 2.357 1.00 96.88 97 PHE A C 1
ATOM 807 O O . PHE A 1 97 ? -5.869 -9.654 2.146 1.00 96.88 97 PHE A O 1
ATOM 814 N N . PHE A 1 98 ? -3.762 -9.462 2.920 1.00 96.69 98 PHE A N 1
ATOM 815 C CA . PHE A 1 98 ? -3.610 -10.839 3.371 1.00 96.69 98 PHE A CA 1
ATOM 816 C C . PHE A 1 98 ? -3.616 -10.842 4.899 1.00 96.69 98 PHE A C 1
ATOM 818 O O . PHE A 1 98 ? -2.615 -10.513 5.538 1.00 96.69 98 PHE A O 1
ATOM 825 N N . ARG A 1 99 ? -4.778 -11.152 5.482 1.00 96.62 99 ARG A N 1
ATOM 826 C CA . ARG A 1 99 ? -4.952 -11.217 6.937 1.00 96.62 99 ARG A CA 1
ATOM 827 C C . ARG A 1 99 ? -4.157 -12.396 7.503 1.00 96.62 99 ARG A C 1
ATOM 829 O O . ARG A 1 99 ? -4.180 -13.470 6.915 1.00 96.62 99 ARG A O 1
ATOM 836 N N . GLU A 1 100 ? -3.474 -12.167 8.625 1.00 97.19 100 GLU A N 1
ATOM 837 C CA . GLU A 1 100 ? -2.683 -13.175 9.357 1.00 97.19 100 GLU A CA 1
ATOM 838 C C . GLU A 1 100 ? -1.622 -13.882 8.506 1.00 97.19 100 GLU A C 1
ATOM 840 O O . GLU A 1 100 ? -1.200 -15.004 8.777 1.00 97.19 100 GLU A O 1
ATOM 845 N N . PHE A 1 101 ? -1.159 -13.197 7.466 1.00 97.56 101 PHE A N 1
ATOM 846 C CA . PHE A 1 101 ? -0.128 -13.694 6.585 1.00 97.56 101 PHE A CA 1
ATOM 847 C C . PHE A 1 101 ? 0.905 -12.609 6.334 1.00 97.56 101 PHE A C 1
ATOM 849 O O . PHE A 1 101 ? 0.598 -11.545 5.798 1.00 97.56 101 PHE A O 1
ATOM 856 N N . TYR A 1 102 ? 2.158 -12.919 6.647 1.00 97.12 102 TYR A N 1
ATOM 857 C CA . TYR A 1 102 ? 3.312 -12.128 6.256 1.00 97.12 102 TYR A CA 1
ATOM 858 C C . TYR A 1 102 ? 4.472 -13.055 5.916 1.00 97.12 102 TYR A C 1
ATOM 860 O O . TYR A 1 102 ? 4.697 -14.069 6.575 1.00 97.12 102 TYR A O 1
ATOM 868 N N . THR A 1 103 ? 5.245 -12.705 4.891 1.00 96.38 103 THR A N 1
ATOM 869 C CA . THR A 1 103 ? 6.363 -13.530 4.434 1.00 96.38 103 THR A CA 1
ATOM 870 C C . THR A 1 103 ? 7.646 -12.725 4.326 1.00 96.38 103 THR A C 1
ATOM 872 O O . THR A 1 103 ? 7.677 -11.613 3.804 1.00 96.38 103 THR A O 1
ATOM 875 N N . ARG A 1 104 ? 8.749 -13.328 4.781 1.00 93.62 104 ARG A N 1
ATOM 876 C CA . ARG A 1 104 ? 10.102 -12.803 4.543 1.00 93.62 104 ARG A CA 1
ATOM 877 C C . ARG A 1 104 ? 10.572 -13.074 3.111 1.00 93.62 104 ARG A C 1
ATOM 879 O O . ARG A 1 104 ? 11.434 -12.366 2.606 1.00 93.62 104 ARG A O 1
ATOM 886 N N . LYS A 1 105 ? 9.987 -14.067 2.430 1.00 95.94 105 LYS A N 1
ATOM 887 C CA . LYS A 1 105 ? 10.304 -14.438 1.041 1.00 95.94 105 LYS A CA 1
ATOM 888 C C . LYS A 1 105 ? 9.407 -13.682 0.055 1.00 95.94 105 LYS A C 1
ATOM 890 O O . LYS A 1 105 ? 8.808 -14.284 -0.835 1.00 95.94 105 LYS A O 1
ATOM 895 N N . LEU A 1 106 ? 9.305 -12.360 0.221 1.00 95.19 106 LEU A N 1
ATOM 896 C CA . LEU A 1 106 ? 8.360 -11.525 -0.525 1.00 95.19 106 LEU A CA 1
ATOM 897 C C . LEU A 1 106 ? 8.545 -11.636 -2.044 1.00 95.19 106 LEU A C 1
ATOM 899 O O . LEU A 1 106 ? 7.566 -11.776 -2.765 1.00 95.19 106 LEU A O 1
ATOM 903 N N . VAL A 1 107 ? 9.785 -11.634 -2.539 1.00 95.12 107 VAL A N 1
ATOM 904 C CA . VAL A 1 107 ? 10.061 -11.733 -3.983 1.00 95.12 107 VAL A CA 1
ATOM 905 C C . VAL A 1 107 ? 9.522 -13.039 -4.570 1.00 95.12 107 VAL A C 1
ATOM 907 O O . VAL A 1 107 ? 8.858 -13.017 -5.603 1.00 95.12 107 VAL A O 1
ATOM 910 N N . ALA A 1 108 ? 9.772 -14.170 -3.903 1.00 95.94 108 ALA A N 1
ATOM 911 C CA . ALA A 1 108 ? 9.278 -15.472 -4.347 1.00 95.94 108 ALA A CA 1
ATOM 912 C C . ALA A 1 108 ? 7.744 -15.523 -4.319 1.00 95.94 108 ALA A C 1
ATOM 914 O O . ALA A 1 108 ? 7.127 -15.948 -5.294 1.00 95.94 108 ALA A O 1
ATOM 915 N N . PHE A 1 109 ? 7.137 -15.011 -3.244 1.00 96.38 109 PHE A N 1
ATOM 916 C CA . PHE A 1 109 ? 5.685 -14.900 -3.129 1.00 96.38 109 PHE A CA 1
ATOM 917 C C . PHE A 1 109 ? 5.084 -14.057 -4.260 1.00 96.38 109 PHE A C 1
ATOM 919 O O . PHE A 1 109 ? 4.186 -14.518 -4.951 1.00 96.38 109 PHE A O 1
ATOM 926 N N . LEU A 1 110 ? 5.620 -12.861 -4.511 1.00 95.62 110 LEU A N 1
ATOM 927 C CA . LEU A 1 110 ? 5.144 -11.967 -5.568 1.00 95.62 110 LEU A CA 1
ATOM 928 C C . LEU A 1 110 ? 5.296 -12.567 -6.969 1.00 95.62 110 LEU A C 1
ATOM 930 O O . LEU A 1 110 ? 4.476 -12.280 -7.837 1.00 95.62 110 LEU A O 1
ATOM 934 N N . ARG A 1 111 ? 6.340 -13.371 -7.212 1.00 94.75 111 ARG A N 1
ATOM 935 C CA . ARG A 1 111 ? 6.520 -14.089 -8.484 1.00 94.75 111 ARG A CA 1
ATOM 936 C C . ARG A 1 111 ? 5.447 -15.158 -8.676 1.00 94.75 111 ARG A C 1
ATOM 938 O O . ARG A 1 111 ? 4.853 -15.213 -9.745 1.00 94.75 111 ARG A O 1
ATOM 945 N N . ALA A 1 112 ? 5.161 -15.950 -7.643 1.00 93.94 112 ALA A N 1
ATOM 946 C CA . ALA A 1 112 ? 4.086 -16.943 -7.682 1.00 93.94 112 ALA A CA 1
ATOM 947 C C . ALA A 1 112 ? 2.696 -16.287 -7.782 1.00 93.94 112 ALA A C 1
ATOM 949 O O . ALA A 1 112 ? 1.823 -16.761 -8.502 1.00 93.94 112 ALA A O 1
ATOM 950 N N . PHE A 1 113 ? 2.508 -15.153 -7.107 1.00 91.75 113 PHE A N 1
ATOM 951 C CA . PHE A 1 113 ? 1.255 -14.403 -7.091 1.00 91.75 113 PHE A CA 1
ATOM 952 C C . PHE A 1 113 ? 1.006 -13.594 -8.379 1.00 91.75 113 PHE A C 1
ATOM 954 O O . PHE A 1 113 ? -0.081 -13.052 -8.562 1.00 91.75 113 PHE A O 1
ATOM 961 N N . LYS A 1 114 ? 1.977 -13.531 -9.302 1.00 88.56 114 LYS A N 1
ATOM 962 C CA . LYS A 1 114 ? 1.919 -12.689 -10.508 1.00 88.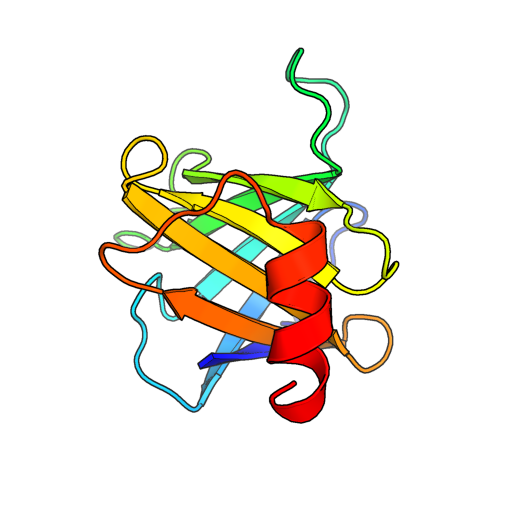56 114 LYS A CA 1
ATOM 963 C C . LYS A 1 114 ? 0.694 -12.921 -11.388 1.00 88.56 114 LYS A C 1
ATOM 965 O O . LYS A 1 114 ? 0.184 -11.969 -11.962 1.00 88.56 114 LYS A O 1
ATOM 970 N N . ALA A 1 115 ? 0.199 -14.153 -11.459 1.00 86.56 115 ALA A N 1
ATOM 971 C CA . ALA A 1 115 ? -0.981 -14.492 -12.255 1.00 86.56 115 ALA A CA 1
ATOM 972 C C . ALA A 1 115 ? -2.294 -13.888 -11.715 1.00 86.56 115 ALA A C 1
ATOM 974 O O . ALA A 1 115 ? -3.287 -13.835 -12.433 1.00 86.56 115 ALA A O 1
ATOM 975 N N . TYR A 1 116 ? -2.312 -13.443 -10.456 1.00 80.69 116 TYR A N 1
ATOM 976 C CA . TYR A 1 116 ? -3.526 -13.005 -9.765 1.00 80.69 116 TYR A CA 1
ATOM 977 C C . TYR A 1 116 ? -3.678 -11.487 -9.692 1.00 80.69 116 TYR A C 1
ATOM 979 O O . TYR A 1 116 ? -4.704 -11.001 -9.194 1.00 80.69 116 TYR A O 1
ATOM 987 N N . TYR A 1 117 ? -2.680 -10.732 -10.169 1.00 74.06 117 TYR A N 1
ATOM 988 C CA . TYR A 1 117 ? -2.785 -9.284 -10.257 1.00 74.06 117 TYR A CA 1
ATOM 989 C C . TYR A 1 117 ? -2.943 -8.743 -11.655 1.00 74.06 117 TYR A C 1
ATOM 991 O O . TYR A 1 117 ? -3.813 -7.843 -11.747 1.00 74.06 117 TYR A O 1
#

Radius of gyration: 13.6 Å; chains: 1; bounding box: 30×35×29 Å